Protein AF-A0A847JWX8-F1 (afdb_monomer_lite)

Structure (mmCIF, N/CA/C/O backbone):
data_AF-A0A847JWX8-F1
#
_entry.id   AF-A0A847JWX8-F1
#
loop_
_atom_site.group_PDB
_atom_site.id
_atom_site.type_symbol
_atom_site.label_atom_id
_atom_site.label_alt_id
_atom_site.label_comp_id
_atom_site.label_asym_id
_atom_site.label_entity_id
_atom_site.label_seq_id
_atom_site.pdbx_PDB_ins_code
_atom_site.Cartn_x
_atom_site.Cartn_y
_atom_site.Cartn_z
_atom_site.occupancy
_atom_site.B_iso_or_equiv
_atom_site.auth_seq_id
_atom_site.auth_comp_id
_atom_site.auth_asym_id
_atom_site.auth_atom_id
_atom_site.pdbx_PDB_model_num
ATOM 1 N N . MET A 1 1 ? 4.961 19.559 -65.657 1.00 43.03 1 MET A N 1
ATOM 2 C CA . MET A 1 1 ? 6.146 19.000 -64.976 1.00 43.03 1 MET A CA 1
ATOM 3 C C . MET A 1 1 ? 6.245 19.686 -63.624 1.00 43.03 1 MET A C 1
ATOM 5 O O . MET A 1 1 ? 6.496 20.881 -63.595 1.00 43.03 1 MET A O 1
ATOM 9 N N . ALA A 1 2 ? 5.898 18.996 -62.536 1.00 51.66 2 ALA A N 1
ATOM 10 C CA . ALA A 1 2 ? 5.912 19.579 -61.195 1.00 51.66 2 ALA A CA 1
ATOM 11 C C . ALA A 1 2 ? 7.317 19.409 -60.602 1.00 51.66 2 ALA A C 1
ATOM 13 O O . ALA A 1 2 ? 7.741 18.283 -60.349 1.00 51.66 2 ALA A O 1
ATOM 14 N N . GLY A 1 3 ? 8.051 20.511 -60.451 1.00 48.91 3 GLY A N 1
ATOM 15 C CA . GLY A 1 3 ? 9.344 20.516 -59.771 1.00 48.91 3 GLY A CA 1
ATOM 16 C C . GLY A 1 3 ? 9.137 20.267 -58.280 1.00 48.91 3 GLY A C 1
ATOM 17 O O . GLY A 1 3 ? 8.498 21.073 -57.606 1.00 48.91 3 GLY A O 1
ATOM 18 N N . GLY A 1 4 ? 9.628 19.133 -57.778 1.00 60.34 4 GLY A N 1
ATOM 19 C CA . GLY A 1 4 ? 9.663 18.848 -56.346 1.00 60.34 4 GLY A CA 1
ATOM 20 C C . GLY A 1 4 ? 10.619 19.806 -55.639 1.00 60.34 4 GLY A C 1
ATOM 21 O O . GLY A 1 4 ? 11.694 20.106 -56.158 1.00 60.34 4 GLY A O 1
ATOM 22 N N . LEU A 1 5 ? 10.218 20.302 -54.469 1.00 62.97 5 LEU A N 1
ATOM 23 C CA . LEU A 1 5 ? 11.072 21.144 -53.636 1.00 62.97 5 LEU A CA 1
ATOM 24 C C . LEU A 1 5 ? 12.319 20.342 -53.210 1.00 62.97 5 LEU A C 1
ATOM 26 O O . LEU A 1 5 ? 12.172 19.206 -52.745 1.00 62.97 5 LEU A O 1
ATOM 30 N N . PRO A 1 6 ? 13.537 20.899 -53.341 1.00 63.28 6 PRO A N 1
ATOM 31 C CA . PRO A 1 6 ? 14.747 20.244 -52.855 1.00 63.28 6 PRO A CA 1
ATOM 32 C C . PRO A 1 6 ? 14.614 20.004 -51.343 1.00 63.28 6 PRO A C 1
ATOM 34 O O . PRO A 1 6 ? 14.345 20.930 -50.583 1.00 63.28 6 PRO A O 1
ATOM 37 N N . GLY A 1 7 ? 14.743 18.742 -50.919 1.00 66.44 7 GLY A N 1
ATOM 38 C CA . GLY A 1 7 ? 14.611 18.331 -49.515 1.00 66.44 7 GLY A CA 1
ATOM 39 C C . GLY A 1 7 ? 13.364 17.511 -49.162 1.00 66.44 7 GLY A C 1
ATOM 40 O O . GLY A 1 7 ? 13.196 17.168 -47.997 1.00 66.44 7 GLY A O 1
ATOM 41 N N . SER A 1 8 ? 12.502 17.148 -50.121 1.00 74.88 8 SER A N 1
ATOM 42 C CA . SER A 1 8 ? 11.371 16.233 -49.866 1.00 74.88 8 SER A CA 1
ATOM 43 C C . SER A 1 8 ? 11.673 14.752 -50.129 1.00 74.88 8 SER A C 1
ATOM 45 O O . SER A 1 8 ? 10.785 13.908 -49.983 1.00 74.88 8 SER A O 1
ATOM 47 N N . GLU A 1 9 ? 12.889 14.413 -50.559 1.00 84.56 9 GLU A N 1
ATOM 48 C CA . GLU A 1 9 ? 13.247 13.032 -50.878 1.00 84.56 9 GLU A CA 1
ATOM 49 C C . GLU A 1 9 ? 13.382 12.198 -49.598 1.00 84.56 9 GLU A C 1
ATOM 51 O O . GLU A 1 9 ? 14.078 12.561 -48.648 1.00 84.56 9 GLU A O 1
ATOM 56 N N . ARG A 1 10 ? 12.648 11.082 -49.542 1.00 90.25 10 ARG A N 1
ATOM 57 C CA . ARG A 1 10 ? 12.674 10.187 -48.383 1.00 90.25 10 ARG A CA 1
ATOM 58 C C . ARG A 1 10 ? 13.911 9.303 -48.426 1.00 90.25 10 ARG A C 1
ATOM 60 O O . ARG A 1 10 ? 14.230 8.724 -49.459 1.00 90.25 10 ARG A O 1
ATOM 67 N N . VAL A 1 11 ? 14.537 9.105 -47.270 1.00 91.50 11 VAL A N 1
ATOM 68 C CA . VAL A 1 11 ? 15.721 8.246 -47.137 1.00 91.50 11 VAL A CA 1
ATOM 69 C C . VAL A 1 11 ? 15.284 6.811 -46.850 1.00 91.50 11 VAL A C 1
ATOM 71 O O . VAL A 1 11 ? 14.630 6.537 -45.835 1.00 91.50 11 VAL A O 1
ATOM 74 N N . ARG A 1 12 ? 15.648 5.867 -47.723 1.00 95.25 12 ARG A N 1
ATOM 75 C CA . ARG A 1 12 ? 15.403 4.437 -47.485 1.00 95.25 12 ARG A CA 1
ATOM 76 C C . ARG A 1 12 ? 16.384 3.877 -46.464 1.00 95.25 12 ARG A C 1
ATOM 78 O O . ARG A 1 12 ? 17.592 4.048 -46.578 1.00 95.25 12 ARG A O 1
ATOM 85 N N . CYS A 1 13 ? 15.860 3.160 -45.475 1.00 95.62 13 CYS A N 1
ATOM 86 C CA . CYS A 1 13 ? 16.681 2.467 -44.495 1.00 95.62 13 CYS A CA 1
ATOM 87 C C . CYS A 1 13 ? 17.437 1.305 -45.165 1.00 95.62 13 CYS A C 1
ATOM 89 O O . CYS A 1 13 ? 16.781 0.411 -45.705 1.00 95.62 13 CYS A O 1
ATOM 91 N N . PRO A 1 14 ? 18.775 1.226 -45.049 1.00 92.38 14 PRO A N 1
ATOM 92 C CA . PRO A 1 14 ? 19.560 0.151 -45.662 1.00 92.38 14 PRO A CA 1
ATOM 93 C C . PRO A 1 14 ? 19.321 -1.221 -45.013 1.00 92.38 14 PRO A C 1
ATOM 95 O O . PRO A 1 14 ? 19.686 -2.245 -45.577 1.00 92.38 14 PRO A O 1
ATOM 98 N N . ARG A 1 15 ? 18.710 -1.258 -43.820 1.00 95.88 15 ARG A N 1
ATOM 99 C CA . ARG A 1 15 ? 18.491 -2.494 -43.058 1.00 95.88 15 ARG A CA 1
ATOM 100 C C . ARG A 1 15 ? 17.110 -3.111 -43.267 1.00 95.88 15 ARG A C 1
ATOM 102 O O . ARG A 1 15 ? 17.003 -4.328 -43.319 1.00 95.88 15 ARG A O 1
ATOM 109 N N . CYS A 1 16 ? 16.058 -2.293 -43.322 1.00 96.38 16 CYS A N 1
ATOM 110 C CA . CYS A 1 16 ? 14.669 -2.772 -43.412 1.00 96.38 16 CYS A CA 1
ATOM 111 C C . CYS A 1 16 ? 13.886 -2.224 -44.616 1.00 96.38 16 CYS A C 1
ATOM 113 O O . CYS A 1 16 ? 12.736 -2.599 -44.807 1.00 96.38 16 CYS A O 1
ATOM 115 N N . GLY A 1 17 ? 14.473 -1.325 -45.413 1.00 96.44 17 GLY A N 1
ATOM 116 C CA . GLY A 1 17 ? 13.827 -0.739 -46.591 1.00 96.44 17 GLY A CA 1
ATOM 117 C C . GLY A 1 17 ? 12.781 0.347 -46.306 1.00 96.44 17 GLY A C 1
ATOM 118 O O . GLY A 1 17 ? 12.269 0.941 -47.252 1.00 96.44 17 GLY A O 1
ATOM 119 N N . ALA A 1 18 ? 12.476 0.649 -45.038 1.00 97.50 18 ALA A N 1
ATOM 120 C CA . ALA A 1 18 ? 11.511 1.685 -44.664 1.00 97.50 18 ALA A CA 1
ATOM 121 C C . ALA A 1 18 ? 11.906 3.073 -45.195 1.00 97.50 18 ALA A C 1
ATOM 123 O O . ALA A 1 18 ? 13.080 3.440 -45.153 1.00 97.50 18 ALA A O 1
ATOM 124 N N . ASN A 1 19 ? 10.926 3.873 -45.624 1.00 96.38 19 ASN A N 1
ATOM 125 C CA . ASN A 1 19 ? 11.139 5.267 -46.023 1.00 96.38 19 ASN A CA 1
ATOM 126 C C . ASN A 1 19 ? 11.092 6.185 -44.795 1.00 96.38 19 ASN A C 1
ATOM 128 O O . ASN A 1 19 ? 10.086 6.218 -44.083 1.00 96.38 19 ASN A O 1
ATOM 132 N N . ASN A 1 20 ? 12.154 6.953 -44.570 1.00 94.81 20 ASN A N 1
ATOM 133 C CA . ASN A 1 20 ? 12.305 7.860 -43.434 1.00 94.81 20 ASN A CA 1
ATOM 134 C C . ASN A 1 20 ? 12.281 9.316 -43.903 1.00 94.81 20 ASN A C 1
ATOM 136 O O . ASN A 1 20 ? 12.553 9.611 -45.069 1.00 94.81 20 ASN A O 1
ATOM 140 N N . PHE A 1 21 ? 11.937 10.221 -42.989 1.00 92.06 21 PHE A N 1
ATOM 141 C CA . PHE A 1 21 ? 12.009 11.652 -43.259 1.00 92.06 21 PHE A CA 1
ATOM 142 C C . PHE A 1 21 ? 13.475 12.099 -43.365 1.00 92.06 21 PHE A C 1
ATOM 144 O O . PHE A 1 21 ? 14.313 11.611 -42.595 1.00 92.06 21 PHE A O 1
ATOM 151 N N . PRO A 1 22 ? 13.797 13.015 -44.290 1.00 87.88 22 PRO A N 1
ATOM 152 C CA . PRO A 1 22 ? 15.137 13.582 -44.379 1.00 87.88 22 PRO A CA 1
ATOM 153 C C . PRO A 1 22 ? 15.512 14.276 -43.061 1.00 87.88 22 PRO A C 1
ATOM 155 O O . PRO A 1 22 ? 14.658 14.841 -42.378 1.00 87.88 22 PRO A O 1
ATOM 158 N N . GLY A 1 23 ? 16.784 14.176 -42.667 1.00 85.25 23 GLY A N 1
ATOM 159 C CA . GLY A 1 23 ? 17.300 14.737 -41.410 1.00 85.25 23 GLY A CA 1
ATOM 160 C C . GLY A 1 23 ? 17.097 13.868 -40.160 1.00 85.25 23 GLY A C 1
ATOM 161 O O . GLY A 1 23 ? 17.602 14.210 -39.093 1.00 85.25 23 GLY A O 1
ATOM 162 N N . THR A 1 24 ? 16.409 12.727 -40.260 1.00 91.06 24 THR A N 1
ATOM 163 C CA . THR A 1 24 ? 16.316 11.778 -39.138 1.00 91.06 24 THR A CA 1
ATOM 164 C C . THR A 1 24 ? 17.594 10.944 -39.009 1.00 91.06 24 THR A C 1
ATOM 166 O O . THR A 1 24 ? 18.079 10.376 -39.981 1.00 91.06 24 THR A O 1
ATOM 169 N N . ALA A 1 25 ? 18.146 10.847 -37.794 1.00 94.25 25 ALA A N 1
ATOM 170 C CA . ALA A 1 25 ? 19.378 10.089 -37.539 1.00 94.25 25 ALA A CA 1
ATOM 171 C C . ALA A 1 25 ? 19.151 8.569 -37.420 1.00 94.25 25 ALA A C 1
ATOM 173 O O . ALA A 1 25 ? 20.094 7.785 -37.530 1.00 94.25 25 ALA A O 1
ATOM 174 N N . GLN A 1 26 ? 17.912 8.138 -37.164 1.00 96.75 26 GLN A N 1
ATOM 175 C CA . GLN A 1 26 ? 17.556 6.741 -36.912 1.00 96.75 26 GLN A CA 1
ATOM 176 C C . GLN A 1 26 ? 16.287 6.355 -37.666 1.00 96.75 26 GLN A C 1
ATOM 178 O O . GLN A 1 26 ? 15.374 7.163 -37.833 1.00 96.75 26 GLN A O 1
ATOM 183 N N . CYS A 1 27 ? 16.213 5.093 -38.084 1.00 96.75 27 CYS A N 1
ATOM 184 C CA . CYS A 1 27 ? 15.039 4.561 -38.752 1.00 96.75 27 CYS A CA 1
ATOM 185 C C . CYS A 1 27 ? 13.858 4.430 -37.785 1.00 96.75 27 CYS A C 1
ATOM 187 O O . CYS A 1 27 ? 13.973 3.759 -36.760 1.00 96.75 27 CYS A O 1
ATOM 189 N N . TRP A 1 28 ? 12.697 4.979 -38.151 1.00 97.25 28 TRP A N 1
ATOM 190 C CA . TRP A 1 28 ? 11.494 4.919 -37.309 1.00 97.25 28 TRP A CA 1
ATOM 191 C C . TRP A 1 28 ? 10.990 3.486 -37.071 1.00 97.25 28 TRP A C 1
ATOM 193 O O . TRP A 1 28 ? 10.317 3.235 -36.075 1.00 97.25 28 TRP A O 1
ATOM 203 N N . GLN A 1 29 ? 11.324 2.542 -37.962 1.00 97.69 29 GLN A N 1
ATOM 204 C CA . GLN A 1 29 ? 10.862 1.157 -37.875 1.00 97.69 29 GLN A CA 1
ATOM 205 C C . GLN A 1 29 ? 11.831 0.244 -37.110 1.00 97.69 29 GLN A C 1
ATOM 207 O O . GLN A 1 29 ? 11.407 -0.500 -36.232 1.00 97.69 29 GLN A O 1
ATOM 212 N N . CYS A 1 30 ? 13.128 0.264 -37.440 1.00 95.88 30 CYS A N 1
ATOM 213 C CA . CYS A 1 30 ? 14.106 -0.679 -36.872 1.00 95.88 30 CYS A CA 1
ATOM 214 C C . CYS A 1 30 ? 15.185 -0.031 -35.992 1.00 95.88 30 CYS A C 1
ATOM 216 O O . CYS A 1 30 ? 16.091 -0.729 -35.536 1.00 95.88 30 CYS A O 1
ATOM 218 N N . GLN A 1 31 ? 15.120 1.290 -35.792 1.00 97.56 31 GLN A N 1
ATOM 219 C CA . GLN A 1 31 ? 16.085 2.097 -35.033 1.00 97.56 31 GLN A CA 1
ATOM 220 C C . GLN A 1 31 ? 17.545 2.000 -35.516 1.00 97.56 31 GLN A C 1
ATOM 222 O O . GLN A 1 31 ? 18.468 2.385 -34.803 1.00 97.56 31 GLN A O 1
ATOM 227 N N . ALA A 1 32 ? 17.790 1.500 -36.733 1.00 96.62 32 ALA A N 1
ATOM 228 C CA . ALA A 1 32 ? 19.123 1.528 -37.328 1.00 96.62 32 ALA A CA 1
ATOM 229 C C . ALA A 1 32 ? 19.535 2.969 -37.661 1.00 96.62 32 ALA A C 1
ATOM 231 O O . ALA A 1 32 ? 18.701 3.747 -38.129 1.00 96.62 32 ALA A O 1
ATOM 232 N N . SER A 1 33 ? 20.810 3.303 -37.461 1.00 95.75 33 SER A N 1
ATOM 233 C CA . SER A 1 33 ? 21.361 4.600 -37.858 1.00 95.75 33 SER A CA 1
ATOM 234 C C . SER A 1 33 ? 21.218 4.808 -39.365 1.00 95.75 33 SER A C 1
ATOM 236 O O . SER A 1 33 ? 21.515 3.906 -40.153 1.00 95.75 33 SER A O 1
ATOM 238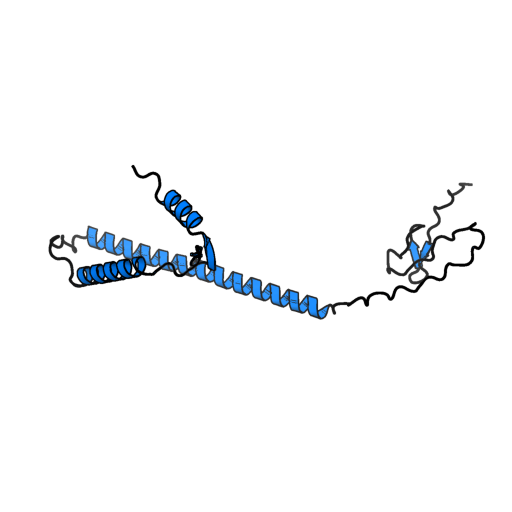 N N . LEU A 1 34 ? 20.743 5.986 -39.756 1.00 93.75 34 LEU A N 1
ATOM 239 C CA . LEU A 1 34 ? 20.628 6.397 -41.152 1.00 93.75 34 LEU A CA 1
ATOM 240 C C . LEU A 1 34 ? 21.876 7.191 -41.564 1.00 93.75 34 LEU A C 1
ATOM 242 O O . LEU A 1 34 ? 22.502 7.817 -40.704 1.00 93.75 34 LEU A O 1
ATOM 246 N N . PRO A 1 35 ? 22.264 7.157 -42.853 1.00 84.62 35 PRO A N 1
ATOM 247 C CA . PRO A 1 35 ? 23.338 8.009 -43.341 1.00 84.62 35 PRO A CA 1
ATOM 248 C C . PRO A 1 35 ? 22.964 9.483 -43.110 1.00 84.62 35 PRO A C 1
ATOM 250 O O . PRO A 1 35 ? 21.797 9.845 -43.305 1.00 84.62 35 PRO A O 1
ATOM 253 N N . PRO A 1 36 ? 23.910 10.329 -42.662 1.00 81.56 36 PRO A N 1
ATOM 254 C CA . PRO A 1 36 ? 23.651 11.754 -42.531 1.00 81.56 36 PRO A CA 1
ATOM 255 C C . PRO A 1 36 ? 23.253 12.311 -43.904 1.00 81.56 36 PRO A C 1
ATOM 257 O O . PRO A 1 36 ? 23.801 11.851 -44.910 1.00 81.56 36 PRO A O 1
ATOM 260 N N . PRO A 1 37 ? 22.306 13.267 -43.968 1.00 74.88 37 PRO A N 1
ATOM 261 C CA . PRO A 1 37 ? 22.041 13.973 -45.212 1.00 74.88 37 PRO A CA 1
ATOM 262 C C . PRO A 1 37 ? 23.375 14.558 -45.661 1.00 74.88 37 PRO A C 1
ATOM 264 O O . PRO A 1 37 ? 24.019 15.268 -44.887 1.00 74.88 37 PRO A O 1
ATOM 267 N N . GLU A 1 38 ? 23.839 14.145 -46.837 1.00 69.00 38 GLU A N 1
ATOM 268 C CA . GLU A 1 38 ? 25.142 14.536 -47.355 1.00 69.00 38 GLU A CA 1
ATOM 269 C C . GLU A 1 38 ? 25.259 16.058 -47.240 1.00 69.00 38 GLU A C 1
ATOM 271 O O . GLU A 1 38 ? 24.432 16.803 -47.766 1.00 69.00 38 GLU A O 1
ATOM 276 N N . ALA A 1 39 ? 26.253 16.521 -46.481 1.00 57.06 39 ALA A N 1
ATOM 277 C CA . ALA A 1 39 ? 26.663 17.914 -46.476 1.00 57.06 39 ALA A CA 1
ATOM 278 C C . ALA A 1 39 ? 27.350 18.177 -47.822 1.00 57.06 39 ALA A C 1
ATOM 280 O O . ALA A 1 39 ? 28.575 18.221 -47.913 1.00 57.06 39 ALA A O 1
ATOM 281 N N . ILE A 1 40 ? 26.548 18.232 -48.884 1.00 56.09 40 ILE A N 1
ATOM 282 C CA . ILE A 1 40 ? 26.983 18.635 -50.213 1.00 56.09 40 ILE A CA 1
ATOM 283 C C . ILE A 1 40 ? 27.482 20.081 -50.048 1.00 56.09 40 ILE A C 1
ATOM 285 O O . ILE A 1 40 ? 26.747 20.936 -49.561 1.00 56.09 40 ILE A O 1
ATOM 289 N N . ASP A 1 41 ? 28.755 20.303 -50.376 1.00 55.03 41 ASP A N 1
ATOM 290 C CA . ASP A 1 41 ? 29.482 21.585 -50.371 1.00 55.03 41 ASP A CA 1
ATOM 291 C C . ASP A 1 41 ? 30.099 22.092 -49.056 1.00 55.03 41 ASP A C 1
ATOM 293 O O . ASP A 1 41 ? 30.144 23.298 -48.807 1.00 55.03 41 ASP A O 1
ATOM 297 N N . GLN A 1 42 ? 30.703 21.219 -48.241 1.00 54.56 42 GLN A N 1
ATOM 298 C CA . GLN A 1 42 ? 31.786 21.685 -47.359 1.00 54.56 42 GLN A CA 1
ATOM 299 C C . GLN A 1 42 ? 33.168 21.395 -47.968 1.00 54.56 42 GLN A C 1
ATOM 301 O O . GLN A 1 42 ? 33.492 20.228 -48.205 1.00 54.56 42 GLN A O 1
ATOM 306 N N . PRO A 1 43 ? 34.008 22.428 -48.207 1.00 60.69 43 PRO A N 1
ATOM 307 C CA . PRO A 1 43 ? 35.416 22.251 -48.542 1.00 60.69 43 PRO A CA 1
ATOM 308 C C . PRO A 1 43 ? 36.074 21.343 -47.508 1.00 60.69 43 PRO A C 1
ATOM 310 O O . PRO A 1 43 ? 35.942 21.572 -46.306 1.00 60.69 43 PRO A O 1
ATOM 313 N N . TYR A 1 44 ? 36.760 20.305 -47.981 1.00 61.53 44 TYR A N 1
ATOM 314 C CA . TYR A 1 44 ? 37.412 19.309 -47.139 1.00 61.53 44 TYR A CA 1
ATOM 315 C C . TYR A 1 44 ? 38.380 19.981 -46.152 1.00 61.53 44 TYR A C 1
ATOM 317 O O . TYR A 1 44 ? 39.488 20.376 -46.513 1.00 61.53 44 TYR A O 1
ATOM 325 N N . ALA A 1 45 ? 37.951 20.113 -44.898 1.00 70.75 45 ALA A N 1
ATOM 326 C CA . ALA A 1 45 ? 38.811 20.453 -43.779 1.00 70.75 45 ALA A CA 1
ATOM 327 C C . ALA A 1 45 ? 39.292 19.141 -43.137 1.00 70.75 45 ALA A C 1
ATOM 329 O O . ALA A 1 45 ? 38.470 18.249 -42.901 1.00 70.75 45 ALA A O 1
ATOM 330 N N . PRO A 1 46 ? 40.599 18.980 -42.858 1.00 75.81 46 PRO A N 1
ATOM 331 C CA . PRO A 1 46 ? 41.103 17.783 -42.199 1.00 75.81 46 PRO A CA 1
ATOM 332 C C . PRO A 1 46 ? 40.390 17.609 -40.847 1.00 75.81 46 PRO A C 1
ATOM 334 O O . PRO A 1 46 ? 40.265 18.581 -40.095 1.00 75.81 46 PRO A O 1
ATOM 337 N N . PRO A 1 47 ? 39.891 16.402 -40.533 1.00 73.56 47 PRO A N 1
ATOM 338 C CA . PRO A 1 47 ? 39.095 16.189 -39.336 1.00 73.56 47 PRO A CA 1
ATOM 339 C C . PRO A 1 47 ? 39.935 16.491 -38.086 1.00 73.56 47 PRO A C 1
ATOM 341 O O . PRO A 1 47 ? 41.083 16.041 -38.004 1.00 73.56 47 PRO A O 1
ATOM 344 N N . PRO A 1 48 ? 39.395 17.218 -37.088 1.00 72.88 48 PRO A N 1
ATOM 345 C CA . PRO A 1 48 ? 40.051 17.322 -35.795 1.00 72.88 48 PRO A CA 1
ATOM 346 C C . PRO A 1 48 ? 40.208 15.913 -35.216 1.00 72.88 48 PRO A C 1
ATOM 348 O O . PRO A 1 48 ? 39.297 15.087 -35.306 1.00 72.88 48 PRO A O 1
ATOM 351 N N . LEU A 1 49 ? 41.372 15.628 -34.630 1.00 70.25 49 LEU A N 1
ATOM 352 C CA . LEU A 1 49 ? 41.635 14.378 -33.922 1.00 70.25 49 LEU A CA 1
ATOM 353 C C . LEU A 1 49 ? 40.681 14.281 -32.725 1.00 70.25 49 LEU A C 1
ATOM 355 O O . LEU A 1 49 ? 40.959 14.792 -31.643 1.00 70.25 49 LEU A O 1
ATOM 359 N N . LEU A 1 50 ? 39.524 13.654 -32.937 1.00 61.62 50 LEU A N 1
ATOM 360 C CA . LEU A 1 50 ? 38.549 13.395 -31.890 1.00 61.62 50 LEU A CA 1
ATOM 361 C C . LEU A 1 50 ? 39.149 12.374 -30.922 1.00 61.62 50 LEU A C 1
ATOM 363 O O . LEU A 1 50 ? 39.225 11.178 -31.210 1.00 61.62 50 LEU A O 1
ATOM 367 N N . THR A 1 51 ? 39.561 12.853 -29.751 1.00 64.19 51 THR A N 1
ATOM 368 C CA . THR A 1 51 ? 39.785 12.032 -28.565 1.00 64.19 51 THR A CA 1
ATOM 369 C C . THR A 1 51 ? 38.508 11.244 -28.302 1.00 64.19 51 THR A C 1
ATOM 371 O O . THR A 1 51 ? 37.476 11.779 -27.900 1.00 64.19 51 THR A O 1
ATOM 374 N N . ARG A 1 52 ? 38.565 9.948 -28.615 1.00 59.22 52 ARG A N 1
ATOM 375 C CA . ARG A 1 52 ? 37.473 8.989 -28.473 1.00 59.22 52 ARG A CA 1
ATOM 376 C C . ARG A 1 52 ? 37.053 8.946 -27.005 1.00 59.22 52 ARG A C 1
ATOM 378 O O . ARG A 1 52 ? 37.690 8.275 -26.200 1.00 59.22 52 ARG A O 1
ATOM 385 N N . SER A 1 53 ? 36.003 9.684 -26.654 1.00 67.06 53 SER A N 1
ATOM 386 C CA . SER A 1 53 ? 35.398 9.609 -25.328 1.00 67.06 53 SER A CA 1
ATOM 387 C C . SER A 1 53 ? 34.927 8.170 -25.131 1.00 67.06 53 SER A C 1
ATOM 389 O O . SER A 1 53 ? 34.124 7.662 -25.920 1.00 67.06 53 SER A O 1
ATOM 391 N N . ALA A 1 54 ? 35.526 7.469 -24.169 1.00 68.00 54 ALA A N 1
ATOM 392 C CA . ALA A 1 54 ? 35.208 6.082 -23.876 1.00 68.00 54 ALA A CA 1
ATOM 393 C C . ALA A 1 54 ? 33.721 6.004 -23.514 1.00 68.00 54 ALA A C 1
ATOM 395 O O . ALA A 1 54 ? 33.300 6.483 -22.463 1.00 68.00 54 ALA A O 1
ATOM 396 N N . GLY A 1 55 ? 32.915 5.460 -24.428 1.00 61.50 55 GLY A N 1
ATOM 397 C CA . GLY A 1 55 ? 31.482 5.313 -24.223 1.00 61.50 55 GLY A CA 1
ATOM 398 C C . GLY A 1 55 ? 31.227 4.532 -22.939 1.00 61.50 55 GLY A C 1
ATOM 399 O O . GLY A 1 55 ? 31.715 3.412 -22.785 1.00 61.50 55 GLY A O 1
ATOM 400 N N . SER A 1 56 ? 30.481 5.140 -22.016 1.00 72.06 56 SER A N 1
ATOM 401 C CA . SER A 1 56 ? 30.040 4.484 -20.787 1.00 72.06 56 SER A CA 1
ATOM 402 C C . SER A 1 56 ? 29.309 3.183 -21.149 1.00 72.06 56 SER A C 1
ATOM 404 O O . SER A 1 56 ? 28.424 3.211 -22.014 1.00 72.06 56 SER A O 1
ATOM 406 N N . PRO A 1 57 ? 29.673 2.031 -20.556 1.00 72.50 57 PRO A N 1
ATOM 407 C CA . PRO A 1 57 ? 29.045 0.764 -20.885 1.00 72.50 57 PRO A CA 1
ATOM 408 C C . PRO A 1 57 ? 27.552 0.840 -20.562 1.00 72.50 57 PRO A C 1
ATOM 410 O O . PRO A 1 57 ? 27.147 0.971 -19.406 1.00 72.50 57 PRO A O 1
ATOM 413 N N . SER A 1 58 ? 26.717 0.748 -21.598 1.00 72.75 58 SER A N 1
ATOM 414 C CA . SER A 1 58 ? 25.267 0.656 -21.447 1.00 72.75 58 SER A CA 1
ATOM 415 C C . SER A 1 58 ? 24.932 -0.643 -20.711 1.00 72.75 58 SER A C 1
ATOM 417 O O . SER A 1 58 ? 24.951 -1.735 -21.284 1.00 72.75 58 SER A O 1
ATOM 419 N N . ARG A 1 59 ? 24.660 -0.534 -19.408 1.00 76.31 59 ARG A N 1
ATOM 420 C CA . ARG A 1 59 ? 24.232 -1.650 -18.563 1.00 76.31 59 ARG A CA 1
ATOM 421 C C . ARG A 1 59 ? 22.792 -2.007 -18.938 1.00 76.31 59 ARG A C 1
ATOM 423 O O . ARG A 1 59 ? 21.839 -1.467 -18.386 1.00 76.31 59 ARG A O 1
ATOM 430 N N . ARG A 1 60 ? 22.618 -2.904 -19.911 1.00 80.12 60 ARG A N 1
ATOM 431 C CA . ARG A 1 60 ? 21.305 -3.492 -20.199 1.00 80.12 60 ARG A CA 1
ATOM 432 C C . ARG A 1 60 ? 20.907 -4.367 -19.018 1.00 80.12 60 ARG A C 1
ATOM 434 O O . ARG A 1 60 ? 21.486 -5.430 -18.810 1.00 80.12 60 ARG A O 1
ATOM 441 N N . ILE A 1 61 ? 19.934 -3.908 -18.239 1.00 78.62 61 ILE A N 1
ATOM 442 C CA . ILE A 1 61 ? 19.293 -4.744 -17.225 1.00 78.62 61 ILE A CA 1
ATOM 443 C C . ILE A 1 61 ? 18.566 -5.861 -17.986 1.00 78.62 61 ILE A C 1
ATOM 445 O O . ILE A 1 61 ? 17.758 -5.554 -18.868 1.00 78.62 61 ILE A O 1
ATOM 449 N N . PRO A 1 62 ? 18.854 -7.143 -17.710 1.00 88.81 62 PRO A N 1
ATOM 450 C CA . PRO A 1 62 ? 18.143 -8.233 -18.358 1.00 88.81 62 PRO A CA 1
ATOM 451 C C . PRO A 1 62 ? 16.655 -8.125 -18.016 1.00 88.81 62 PRO A C 1
ATOM 453 O O . PRO A 1 62 ? 16.287 -7.974 -16.850 1.00 88.81 62 PRO A O 1
ATOM 456 N N . SER A 1 63 ? 15.794 -8.212 -19.029 1.00 91.62 63 SER A N 1
ATOM 457 C CA . SER A 1 63 ? 14.334 -8.091 -18.890 1.00 91.62 63 SER A CA 1
ATOM 458 C C . SER A 1 63 ? 13.750 -9.033 -17.832 1.00 91.62 63 SER A C 1
ATOM 460 O O . SER A 1 63 ? 12.792 -8.673 -17.153 1.00 91.62 63 SER A O 1
ATOM 462 N N . ALA A 1 64 ? 14.374 -10.195 -17.621 1.00 91.88 64 ALA A N 1
ATOM 463 C CA . ALA A 1 64 ? 14.012 -11.138 -16.567 1.00 91.88 64 ALA A CA 1
ATOM 464 C C . ALA A 1 64 ? 14.024 -10.510 -15.160 1.00 91.88 64 ALA A C 1
ATOM 466 O O . ALA A 1 64 ? 13.113 -10.764 -14.376 1.00 91.88 64 ALA A O 1
ATOM 467 N N . VAL A 1 65 ? 14.998 -9.648 -14.845 1.00 94.25 65 VAL A N 1
ATOM 468 C CA . VAL A 1 65 ? 15.087 -8.994 -13.526 1.00 94.25 65 VAL A CA 1
ATOM 469 C C . VAL A 1 65 ? 13.920 -8.032 -13.313 1.00 94.25 65 VAL A C 1
ATOM 471 O O . VAL A 1 65 ? 13.355 -7.995 -12.223 1.00 94.25 65 VAL A O 1
ATOM 474 N N . LEU A 1 66 ? 13.507 -7.306 -14.356 1.00 94.31 66 LEU A N 1
ATOM 475 C CA . LEU A 1 66 ? 12.344 -6.417 -14.281 1.00 94.31 66 LEU A CA 1
ATOM 476 C C . LEU A 1 66 ? 11.047 -7.201 -14.054 1.00 94.31 66 LEU A C 1
ATOM 478 O O . LEU A 1 66 ? 10.229 -6.794 -13.232 1.00 94.31 66 LEU A O 1
ATOM 482 N N . ILE A 1 67 ? 10.875 -8.341 -14.730 1.00 95.75 67 ILE A N 1
ATOM 483 C CA . ILE A 1 67 ? 9.689 -9.194 -14.561 1.00 95.75 67 ILE A CA 1
ATOM 484 C C . ILE A 1 67 ? 9.630 -9.754 -13.136 1.00 95.75 67 ILE A C 1
ATOM 486 O O . ILE A 1 67 ? 8.590 -9.659 -12.488 1.00 95.75 67 ILE A O 1
ATOM 490 N N . VAL A 1 68 ? 10.743 -10.284 -12.618 1.00 96.94 68 VAL A N 1
ATOM 491 C CA . VAL A 1 68 ? 10.804 -10.818 -11.247 1.00 96.94 68 VAL A CA 1
ATOM 492 C C . VAL A 1 68 ? 10.507 -9.727 -10.218 1.00 96.94 68 VAL A C 1
ATOM 494 O O . VAL A 1 68 ? 9.708 -9.952 -9.309 1.00 96.94 68 VAL A O 1
ATOM 497 N N . ALA A 1 69 ? 11.087 -8.534 -10.379 1.00 96.38 69 ALA A N 1
ATOM 498 C CA . ALA A 1 69 ? 10.822 -7.406 -9.490 1.00 96.38 69 ALA A CA 1
ATOM 499 C C . ALA A 1 69 ? 9.339 -6.996 -9.505 1.00 96.38 69 ALA A C 1
ATOM 501 O O . ALA A 1 69 ? 8.760 -6.738 -8.450 1.00 96.38 69 ALA A O 1
ATOM 502 N N . LEU A 1 70 ? 8.705 -6.990 -10.681 1.00 97.69 70 LEU A N 1
ATOM 503 C CA . LEU A 1 70 ? 7.291 -6.646 -10.824 1.00 97.69 70 LEU A CA 1
ATOM 504 C C . LEU A 1 70 ? 6.382 -7.691 -10.166 1.00 97.69 70 LEU A C 1
ATOM 506 O O . LEU A 1 70 ? 5.479 -7.326 -9.417 1.00 97.69 70 LEU A O 1
ATOM 510 N N . VAL A 1 71 ? 6.644 -8.984 -10.374 1.00 98.00 71 VAL A N 1
ATOM 511 C CA . VAL A 1 71 ? 5.887 -10.065 -9.718 1.00 98.00 71 VAL A CA 1
ATOM 512 C C . VAL A 1 71 ? 6.030 -9.986 -8.197 1.00 98.00 71 VAL A C 1
ATOM 514 O O . VAL A 1 71 ? 5.031 -10.074 -7.483 1.00 98.00 71 VAL A O 1
ATOM 517 N N . ALA A 1 72 ? 7.245 -9.757 -7.692 1.00 98.00 72 ALA A N 1
ATOM 518 C CA . ALA A 1 72 ? 7.486 -9.609 -6.259 1.00 98.00 72 ALA A CA 1
ATOM 519 C C . ALA A 1 72 ? 6.717 -8.413 -5.668 1.00 98.00 72 ALA A C 1
ATOM 521 O O . ALA A 1 72 ? 6.091 -8.543 -4.615 1.00 98.00 72 ALA A O 1
ATOM 522 N N . ALA A 1 73 ? 6.699 -7.274 -6.370 1.00 97.94 73 ALA A N 1
ATOM 523 C CA . ALA A 1 73 ? 5.946 -6.093 -5.956 1.00 97.94 73 ALA A CA 1
ATOM 524 C C . ALA A 1 73 ? 4.428 -6.349 -5.918 1.00 97.94 73 ALA A C 1
ATOM 526 O O . ALA A 1 73 ? 3.762 -5.950 -4.962 1.00 97.94 73 ALA A O 1
ATOM 527 N N . VAL A 1 74 ? 3.880 -7.060 -6.911 1.00 98.19 74 VAL A N 1
ATOM 528 C CA . VAL A 1 74 ? 2.453 -7.424 -6.947 1.00 98.19 74 VAL A CA 1
ATOM 529 C C . VAL A 1 74 ? 2.094 -8.362 -5.794 1.00 98.19 74 VAL A C 1
ATOM 531 O O . VAL A 1 74 ? 1.097 -8.133 -5.110 1.00 98.19 74 VAL A O 1
ATOM 534 N N . LEU A 1 75 ? 2.914 -9.380 -5.524 1.00 98.44 75 LEU A N 1
ATOM 535 C CA . LEU A 1 75 ? 2.686 -10.292 -4.401 1.00 98.44 75 LEU A CA 1
ATOM 536 C C . LEU A 1 75 ? 2.726 -9.555 -3.056 1.00 98.44 75 LEU A C 1
ATOM 538 O O . LEU A 1 75 ? 1.850 -9.772 -2.222 1.00 98.44 75 LEU A O 1
ATOM 542 N N . ALA A 1 76 ? 3.679 -8.639 -2.863 1.00 98.06 76 ALA A N 1
ATOM 543 C CA . ALA A 1 76 ? 3.745 -7.807 -1.663 1.00 98.06 76 ALA A CA 1
ATOM 544 C C . ALA A 1 76 ? 2.512 -6.895 -1.511 1.00 98.06 76 ALA A C 1
ATOM 546 O O . ALA A 1 76 ? 1.982 -6.735 -0.412 1.00 98.06 76 ALA A O 1
ATOM 547 N N . ALA A 1 77 ? 2.007 -6.324 -2.607 1.00 97.69 77 ALA A N 1
ATOM 548 C CA . ALA A 1 77 ? 0.789 -5.519 -2.571 1.00 97.69 77 ALA A CA 1
ATOM 549 C C . ALA A 1 77 ? -0.442 -6.360 -2.187 1.00 97.69 77 ALA A C 1
ATOM 551 O O . ALA A 1 77 ? -1.255 -5.930 -1.366 1.00 97.69 77 ALA A O 1
ATOM 552 N N . LEU A 1 78 ? -0.561 -7.576 -2.730 1.00 98.12 78 LEU A N 1
ATOM 553 C CA . LEU A 1 78 ? -1.660 -8.493 -2.421 1.00 98.12 78 LEU A CA 1
ATOM 554 C C . LEU A 1 78 ? -1.634 -8.970 -0.965 1.00 98.12 78 LEU A C 1
ATOM 556 O O . LEU A 1 78 ? -2.692 -9.044 -0.339 1.00 98.12 78 LEU A O 1
ATOM 560 N N . THR A 1 79 ? -0.457 -9.249 -0.395 1.00 97.44 79 THR A N 1
ATOM 561 C CA . THR A 1 79 ? -0.350 -9.646 1.019 1.00 97.44 79 THR A CA 1
ATOM 562 C C . THR A 1 79 ? -0.739 -8.503 1.950 1.00 97.44 79 THR A C 1
ATOM 564 O O . THR A 1 79 ? -1.556 -8.704 2.849 1.00 97.44 79 THR A O 1
ATOM 567 N N . VAL A 1 80 ? -0.246 -7.284 1.702 1.00 97.25 80 VAL A N 1
ATOM 568 C CA . VAL A 1 80 ? -0.634 -6.094 2.477 1.00 97.25 80 VAL A CA 1
ATOM 569 C C . VAL A 1 80 ? -2.139 -5.843 2.370 1.00 97.25 80 VAL A C 1
ATOM 571 O O . VAL A 1 80 ? -2.799 -5.599 3.382 1.00 97.25 80 VAL A O 1
ATOM 574 N N . PHE A 1 81 ? -2.709 -5.943 1.167 1.00 96.50 81 PHE A N 1
ATOM 575 C CA . PHE A 1 81 ? -4.145 -5.769 0.961 1.00 96.50 81 PHE A CA 1
ATOM 576 C C . PHE A 1 81 ? -4.971 -6.839 1.691 1.00 96.50 81 PHE A C 1
ATOM 578 O O . PHE A 1 81 ? -5.946 -6.508 2.370 1.00 96.50 81 PHE A O 1
ATOM 585 N N . GLY A 1 82 ? -4.556 -8.106 1.616 1.00 96.31 82 GLY A N 1
ATOM 586 C CA . GLY A 1 82 ? -5.198 -9.217 2.317 1.00 96.31 82 GLY A CA 1
ATOM 587 C C . GLY A 1 82 ? -5.207 -9.029 3.835 1.00 96.31 82 GLY A C 1
ATOM 588 O O . GLY A 1 82 ? -6.258 -9.159 4.463 1.00 96.31 82 GLY A O 1
ATOM 589 N N . VAL A 1 83 ? -4.070 -8.634 4.418 1.00 95.69 83 VAL A N 1
ATOM 590 C CA . VAL A 1 83 ? -3.952 -8.372 5.862 1.00 95.69 83 VAL A CA 1
ATOM 591 C C . VAL A 1 83 ? -4.854 -7.213 6.291 1.00 95.69 83 VAL A C 1
ATOM 593 O O . VAL A 1 83 ? -5.592 -7.352 7.266 1.00 95.69 83 VAL A O 1
ATOM 596 N N . ARG A 1 84 ? -4.866 -6.096 5.548 1.00 93.56 84 ARG A N 1
ATOM 597 C CA . ARG A 1 84 ? -5.722 -4.937 5.873 1.00 93.56 84 ARG A CA 1
ATOM 598 C C . ARG A 1 84 ? -7.209 -5.271 5.784 1.00 93.56 84 ARG A C 1
ATOM 600 O O . ARG A 1 84 ? -7.997 -4.830 6.620 1.00 93.56 84 ARG A O 1
ATOM 607 N N . ARG A 1 85 ? -7.607 -6.063 4.787 1.00 95.06 85 ARG A N 1
ATOM 608 C CA . ARG A 1 85 ? -9.001 -6.492 4.633 1.00 95.06 85 ARG A CA 1
ATOM 609 C C . ARG A 1 85 ? -9.422 -7.447 5.751 1.00 95.06 85 ARG A C 1
ATOM 611 O O . ARG A 1 85 ? -10.524 -7.318 6.277 1.00 95.06 85 ARG A O 1
ATOM 618 N N . TRP A 1 86 ? -8.543 -8.363 6.154 1.00 92.75 86 TRP A N 1
ATOM 619 C CA . TRP A 1 86 ? -8.813 -9.275 7.265 1.00 92.75 86 TRP A CA 1
ATOM 620 C C . TRP A 1 86 ? -8.919 -8.543 8.606 1.00 92.75 86 TRP A C 1
ATOM 622 O O . TRP A 1 86 ? -9.836 -8.817 9.380 1.00 92.75 86 TRP A O 1
ATOM 632 N N . SER A 1 87 ? -8.045 -7.564 8.861 1.00 92.25 87 SER A N 1
ATOM 633 C CA . SER A 1 87 ? -8.097 -6.771 10.092 1.00 92.25 87 SER A CA 1
ATOM 634 C C . SER A 1 87 ? -9.371 -5.933 10.193 1.00 92.25 87 SER A C 1
ATOM 636 O O . SER A 1 87 ? -9.958 -5.852 11.269 1.00 92.25 87 SER A O 1
ATOM 638 N N . ALA A 1 88 ? -9.828 -5.354 9.075 1.00 90.06 88 ALA A N 1
ATOM 639 C CA . ALA A 1 88 ? -11.103 -4.640 9.027 1.00 90.06 88 ALA A CA 1
ATOM 640 C C . ALA A 1 88 ? -12.268 -5.574 9.386 1.00 90.06 88 ALA A C 1
ATOM 642 O O . ALA A 1 88 ? -13.070 -5.256 10.257 1.00 90.06 88 ALA A O 1
ATOM 643 N N . HIS A 1 89 ? -12.286 -6.784 8.821 1.00 91.56 89 HIS A N 1
ATOM 644 C CA . HIS A 1 89 ? -13.346 -7.741 9.121 1.00 91.56 89 HIS A CA 1
ATOM 645 C C . HIS A 1 89 ? -13.329 -8.235 10.582 1.00 91.56 89 HIS A C 1
ATOM 647 O O . HIS A 1 89 ? -14.383 -8.502 11.159 1.00 91.56 89 HIS A O 1
ATOM 653 N N . GLN A 1 90 ? -12.153 -8.339 11.214 1.00 93.25 90 GLN A N 1
ATOM 654 C CA . GLN A 1 90 ? -12.076 -8.647 12.646 1.00 93.25 90 GLN A CA 1
ATOM 655 C C . GLN A 1 90 ? -12.607 -7.512 13.528 1.00 93.25 90 GLN A C 1
ATOM 657 O O . GLN A 1 90 ? -13.209 -7.794 14.566 1.00 93.25 90 GLN A O 1
ATOM 662 N N . ALA A 1 91 ? -12.397 -6.252 13.138 1.00 91.19 91 ALA A N 1
ATOM 663 C CA . ALA A 1 91 ? -12.908 -5.107 13.885 1.00 91.19 91 ALA A CA 1
ATOM 664 C C . ALA A 1 91 ? -14.443 -5.119 13.936 1.00 91.19 91 ALA A C 1
ATOM 666 O O . ALA A 1 91 ? -15.011 -4.949 15.014 1.00 91.19 91 ALA A O 1
ATOM 667 N N . ASP A 1 92 ? -15.097 -5.436 12.816 1.00 92.75 92 ASP A N 1
ATOM 668 C CA . ASP A 1 92 ? -16.560 -5.524 12.742 1.00 92.75 92 ASP A CA 1
ATOM 669 C C . ASP A 1 92 ? -17.122 -6.615 13.662 1.00 92.75 92 ASP A C 1
ATOM 671 O O . ASP A 1 92 ? -18.106 -6.393 14.368 1.00 92.75 92 ASP A O 1
ATOM 675 N N . ARG A 1 93 ? -16.471 -7.788 13.716 1.00 94.25 93 ARG A N 1
ATOM 676 C CA . ARG A 1 93 ? -16.891 -8.884 14.609 1.00 94.25 93 ARG A CA 1
ATOM 677 C C . ARG A 1 93 ? -16.781 -8.497 16.079 1.00 94.25 93 ARG A C 1
ATOM 679 O O . ARG A 1 93 ? -17.716 -8.724 16.838 1.00 94.25 93 ARG A O 1
ATOM 686 N N . ARG A 1 94 ? -15.675 -7.857 16.468 1.00 94.19 94 ARG A N 1
ATOM 687 C CA . ARG A 1 94 ? -15.482 -7.383 17.848 1.00 94.19 94 ARG A CA 1
ATOM 688 C C . ARG A 1 94 ? -16.482 -6.294 18.225 1.00 94.19 94 ARG A C 1
ATOM 690 O O . ARG A 1 94 ? -16.950 -6.266 19.358 1.00 94.19 94 ARG A O 1
ATOM 697 N N . LEU A 1 95 ? -16.823 -5.410 17.287 1.00 96.56 95 LEU A N 1
ATOM 698 C CA . LEU A 1 95 ? -17.839 -4.385 17.508 1.00 96.56 95 LEU A CA 1
ATOM 699 C C . LEU A 1 95 ? -19.228 -5.013 17.694 1.00 96.56 95 LEU A C 1
ATOM 701 O O . LEU A 1 95 ? -19.964 -4.611 18.592 1.00 96.56 95 LEU A O 1
ATOM 705 N N . ALA A 1 96 ? -19.566 -6.028 16.894 1.00 96.31 96 ALA A N 1
ATOM 706 C CA . ALA A 1 96 ? -20.813 -6.772 17.038 1.00 96.31 96 ALA A CA 1
ATOM 707 C C . ALA A 1 96 ? -20.900 -7.499 18.392 1.00 96.31 96 ALA A C 1
ATOM 709 O O . ALA A 1 96 ? -21.929 -7.421 19.057 1.00 96.31 96 ALA A O 1
ATOM 710 N N . GLU A 1 97 ? -19.816 -8.136 18.842 1.00 96.81 97 GLU A N 1
ATOM 711 C CA . GLU A 1 97 ? -19.745 -8.778 20.164 1.00 96.81 97 GLU A CA 1
ATOM 712 C C . GLU A 1 97 ? -19.898 -7.769 21.310 1.00 96.81 97 GLU A C 1
ATOM 714 O O . GLU A 1 97 ? -20.660 -8.008 22.248 1.00 96.81 97 GLU A O 1
ATOM 719 N N . LEU A 1 98 ? -19.226 -6.615 21.225 1.00 97.00 98 LEU A N 1
ATOM 720 C CA . LEU A 1 98 ? -19.355 -5.542 22.216 1.00 97.00 98 LEU A CA 1
ATOM 721 C C . LEU A 1 98 ? -20.780 -4.987 22.278 1.00 97.00 98 LEU A C 1
ATOM 723 O O . LEU A 1 98 ? -21.300 -4.759 23.370 1.00 97.00 98 LEU A O 1
ATOM 727 N N . ASN A 1 99 ? -21.423 -4.794 21.127 1.00 96.50 99 ASN A N 1
ATOM 728 C CA . ASN A 1 99 ? -22.808 -4.336 21.074 1.00 96.50 99 ASN A CA 1
ATOM 729 C C . ASN A 1 99 ? -23.765 -5.386 21.649 1.00 96.50 99 ASN A C 1
ATOM 731 O O . ASN A 1 99 ? -24.628 -5.033 22.447 1.00 96.50 99 ASN A O 1
ATOM 735 N N . ALA A 1 100 ? -23.556 -6.669 21.344 1.00 97.12 100 ALA A N 1
ATOM 736 C CA . ALA A 1 100 ? -24.349 -7.755 21.914 1.00 97.12 100 ALA A CA 1
ATOM 737 C C . ALA A 1 100 ? -24.195 -7.846 23.445 1.00 97.12 100 ALA A C 1
ATOM 739 O O . ALA A 1 100 ? -25.177 -8.036 24.160 1.00 97.12 100 ALA A O 1
ATOM 740 N N . LEU A 1 101 ? -22.979 -7.669 23.976 1.00 96.25 101 LEU A N 1
ATOM 741 C CA . LEU A 1 101 ? -22.744 -7.601 25.425 1.00 96.25 101 LEU A CA 1
ATOM 742 C C . LEU A 1 101 ? -23.411 -6.376 26.056 1.00 96.25 101 LEU A C 1
ATOM 744 O O . LEU A 1 101 ? -24.028 -6.485 27.113 1.00 96.25 101 LEU A O 1
ATOM 748 N N . LYS A 1 102 ? -23.326 -5.217 25.398 1.00 96.25 102 LYS A N 1
ATOM 749 C CA . LYS A 1 102 ? -23.984 -3.988 25.851 1.00 96.25 102 LYS A CA 1
ATOM 750 C C . LYS A 1 102 ? -25.501 -4.159 25.916 1.00 96.25 102 LYS A C 1
ATOM 752 O O . LYS A 1 102 ? -26.109 -3.743 26.898 1.00 96.25 102 LYS A O 1
ATOM 757 N N . GLU A 1 103 ? -26.105 -4.777 24.906 1.00 96.75 103 GLU A N 1
ATOM 758 C CA . GLU A 1 103 ? -27.538 -5.079 24.887 1.00 96.75 103 GLU A CA 1
ATOM 759 C C . GLU A 1 103 ? -27.930 -6.033 26.014 1.00 96.75 103 GLU A C 1
ATOM 761 O O . GLU A 1 103 ? -28.904 -5.760 26.712 1.00 96.75 103 GLU A O 1
ATOM 766 N N . ARG A 1 104 ? -27.137 -7.082 26.273 1.00 93.94 104 ARG A N 1
ATOM 767 C CA . ARG A 1 104 ? -27.369 -7.982 27.414 1.00 93.94 104 ARG A CA 1
ATOM 768 C C . ARG A 1 104 ? -27.327 -7.246 28.749 1.00 93.94 104 ARG A C 1
ATOM 770 O O . ARG A 1 104 ? -28.246 -7.406 29.541 1.00 93.94 104 ARG A O 1
ATOM 777 N N . LEU A 1 105 ? -26.329 -6.392 28.975 1.00 91.50 105 LEU A N 1
ATOM 778 C CA . LEU A 1 105 ? -26.234 -5.601 30.208 1.00 91.50 105 LEU A CA 1
ATOM 779 C C . LEU A 1 105 ? -27.400 -4.616 30.359 1.00 91.50 105 LEU A C 1
ATOM 781 O O . LEU A 1 105 ? -27.914 -4.419 31.460 1.00 91.50 105 LEU A O 1
ATOM 785 N N . LEU A 1 106 ? -27.843 -3.997 29.261 1.00 90.06 106 LEU A N 1
ATOM 786 C CA . LEU A 1 106 ? -29.026 -3.135 29.273 1.00 90.06 106 LEU A CA 1
ATOM 787 C C . LEU A 1 106 ? -30.299 -3.933 29.567 1.00 90.06 106 LEU A C 1
ATOM 789 O O . LEU A 1 106 ? -31.143 -3.457 30.323 1.00 90.06 106 LEU A O 1
ATOM 793 N N . GLN A 1 107 ? -30.421 -5.143 29.023 1.00 92.75 107 GLN A N 1
ATOM 794 C CA . GLN A 1 107 ? -31.546 -6.037 29.271 1.00 92.75 107 GLN A CA 1
ATOM 795 C C . GLN A 1 107 ? -31.558 -6.550 30.717 1.00 92.75 107 GLN A C 1
ATOM 797 O O . GLN A 1 107 ? -32.607 -6.532 31.355 1.00 92.75 107 GLN A O 1
ATOM 802 N N . GLU A 1 108 ? -30.406 -6.928 31.273 1.00 88.38 108 GLU A N 1
ATOM 803 C CA . GLU A 1 108 ? -30.258 -7.300 32.686 1.00 88.38 108 GLU A CA 1
ATOM 804 C C . GLU A 1 108 ? -30.633 -6.132 33.605 1.00 88.38 108 GLU A C 1
ATOM 806 O O . GLU A 1 108 ? -31.420 -6.306 34.539 1.00 88.38 108 GLU A O 1
ATOM 811 N N . ARG A 1 109 ? -30.166 -4.916 33.290 1.00 85.56 109 ARG A N 1
ATOM 812 C CA . ARG A 1 109 ? -30.532 -3.695 34.020 1.00 85.56 109 ARG A CA 1
ATOM 813 C C . ARG A 1 109 ? -32.028 -3.386 33.922 1.00 85.56 109 ARG A C 1
ATOM 815 O O . ARG A 1 109 ? -32.626 -2.997 34.920 1.00 85.56 109 ARG A O 1
ATOM 822 N N . ALA A 1 110 ? -32.636 -3.575 32.751 1.00 87.31 110 ALA A N 1
ATOM 823 C CA . ALA A 1 110 ? -34.068 -3.367 32.539 1.00 87.31 110 ALA A CA 1
ATOM 824 C C . ALA A 1 110 ? -34.929 -4.437 33.230 1.00 87.31 110 ALA A C 1
ATOM 826 O O . ALA A 1 110 ? -36.016 -4.130 33.710 1.00 87.31 110 ALA A O 1
ATOM 827 N N . SER A 1 111 ? -34.436 -5.675 33.328 1.00 89.00 111 SER A N 1
ATOM 828 C CA . SER A 1 111 ? -35.131 -6.782 33.998 1.00 89.00 111 SER A CA 1
ATOM 829 C C . SER A 1 111 ? -35.193 -6.641 35.524 1.00 89.00 111 SER A C 1
ATOM 831 O O . SER A 1 111 ? -35.891 -7.409 36.181 1.00 89.00 111 SER A O 1
ATOM 833 N N . GLY A 1 112 ? -34.470 -5.674 36.105 1.00 73.75 112 GLY A N 1
ATOM 834 C CA . GLY A 1 112 ? -34.492 -5.402 37.544 1.00 73.75 112 GLY A CA 1
ATOM 835 C C . GLY A 1 112 ? -33.870 -6.502 38.412 1.00 73.75 112 GLY A C 1
ATOM 836 O O . GLY A 1 112 ? -33.945 -6.410 39.635 1.00 73.75 112 GLY A O 1
ATOM 837 N N . ILE A 1 113 ? -33.245 -7.522 37.806 1.00 62.66 113 ILE A N 1
ATOM 838 C CA . ILE A 1 113 ? -32.552 -8.605 38.523 1.00 62.66 113 ILE A CA 1
ATOM 839 C C . ILE A 1 113 ? -31.263 -8.077 39.167 1.00 62.66 113 ILE A C 1
ATOM 841 O O . ILE A 1 113 ? -30.953 -8.434 40.301 1.00 62.66 113 ILE A O 1
ATOM 845 N N . LEU A 1 114 ? -30.579 -7.124 38.524 1.00 56.88 114 LEU A N 1
ATOM 846 C CA . LEU A 1 114 ? -29.580 -6.275 39.182 1.00 56.88 114 LEU A CA 1
ATOM 847 C C . LEU A 1 114 ? -30.290 -5.155 39.948 1.00 56.88 114 LEU A C 1
ATOM 849 O O . LEU A 1 114 ? -30.220 -3.971 39.612 1.00 56.88 114 LEU A O 1
ATOM 853 N N . ARG A 1 115 ? -31.031 -5.560 40.976 1.00 49.34 115 ARG A N 1
ATOM 854 C CA . ARG A 1 115 ? -31.631 -4.682 41.970 1.00 49.34 115 ARG A CA 1
ATOM 855 C C . ARG A 1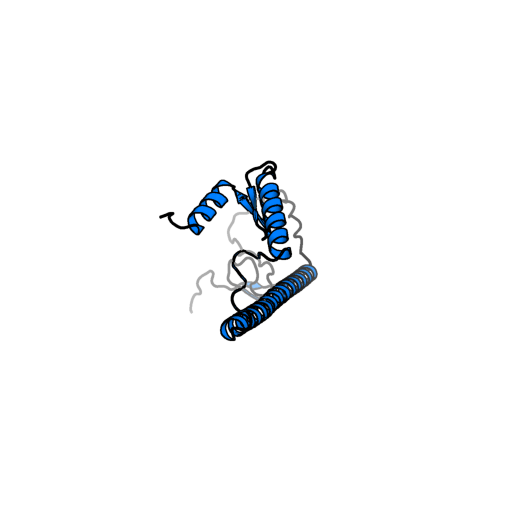 115 ? -30.497 -3.992 42.722 1.00 49.34 115 ARG A C 1
ATOM 857 O O . ARG A 1 115 ? -29.970 -4.557 43.666 1.00 49.34 115 ARG A O 1
ATOM 864 N N . GLN A 1 116 ? -30.121 -2.807 42.241 1.00 52.75 116 GLN A N 1
ATOM 865 C CA . GLN A 1 116 ? -29.540 -1.710 43.015 1.00 52.75 116 GLN A CA 1
ATOM 866 C C . GLN A 1 116 ? -28.632 -2.205 44.150 1.00 52.75 116 GLN A C 1
ATOM 868 O O . GLN A 1 116 ? -28.998 -2.118 45.319 1.00 52.75 116 GLN A O 1
ATOM 873 N N . GLY A 1 117 ? -27.481 -2.783 43.783 1.00 55.12 117 GLY A N 1
ATOM 874 C CA . GLY A 1 117 ? -26.413 -3.032 44.744 1.00 55.12 117 GLY A CA 1
ATOM 875 C C . GLY A 1 117 ? -26.146 -1.727 45.481 1.00 55.12 117 GLY A C 1
ATOM 876 O O . GLY A 1 117 ? -26.002 -0.677 44.846 1.00 55.12 117 GLY A O 1
ATOM 877 N N . ASP A 1 118 ? -26.217 -1.796 46.805 1.00 56.31 118 ASP A N 1
ATOM 878 C CA . ASP A 1 118 ? -25.992 -0.682 47.710 1.00 56.31 118 ASP A CA 1
ATOM 879 C C . ASP A 1 118 ? -24.721 0.065 47.257 1.00 56.31 118 ASP A C 1
ATOM 881 O O . ASP A 1 118 ? -23.673 -0.574 47.129 1.00 56.31 118 ASP A O 1
ATOM 885 N N . PRO A 1 119 ? -24.764 1.375 46.942 1.00 59.28 119 PRO A N 1
ATOM 886 C CA . PRO A 1 119 ? -23.608 2.120 46.426 1.00 59.28 119 PRO A CA 1
ATOM 887 C C . PRO A 1 119 ? -22.372 2.111 47.351 1.00 59.28 119 PRO A C 1
ATOM 889 O O . PRO A 1 119 ? -21.338 2.672 46.987 1.00 59.28 119 PRO A O 1
ATOM 892 N N . GLY A 1 120 ? -22.463 1.491 48.533 1.00 62.78 120 GLY A N 1
ATOM 893 C CA . GLY A 1 120 ? -21.349 1.228 49.441 1.00 62.78 120 GLY A CA 1
ATOM 894 C C . GLY A 1 120 ? -20.612 -0.103 49.235 1.00 62.78 120 GLY A C 1
ATOM 895 O O . GLY A 1 120 ? -19.454 -0.196 49.641 1.00 62.78 120 GLY A O 1
ATOM 896 N N . GLU A 1 121 ? -21.209 -1.117 48.601 1.00 66.00 121 GLU A N 1
ATOM 897 C CA . GLU A 1 121 ? -20.584 -2.441 48.457 1.00 66.00 121 GLU A CA 1
ATOM 898 C C . GLU A 1 121 ? -19.864 -2.546 47.108 1.00 66.00 121 GLU A C 1
ATOM 900 O O . GLU A 1 121 ? -20.299 -3.193 46.158 1.00 66.00 121 GLU A O 1
ATOM 905 N N . MET A 1 122 ? -18.752 -1.815 47.007 1.00 68.50 122 MET A N 1
ATOM 906 C CA . MET A 1 122 ? -17.852 -1.901 45.860 1.00 68.50 122 MET A CA 1
ATOM 907 C C . MET A 1 122 ? -17.255 -3.310 45.819 1.00 68.50 122 MET A C 1
ATOM 909 O O . MET A 1 122 ? -16.550 -3.706 46.750 1.00 68.50 122 MET A O 1
ATOM 913 N N . ASP A 1 123 ? -17.538 -4.047 44.742 1.00 78.62 123 ASP A N 1
ATOM 914 C CA . ASP A 1 123 ? -17.026 -5.398 44.509 1.00 78.62 123 ASP A CA 1
ATOM 915 C C . ASP A 1 123 ? -15.506 -5.421 44.784 1.00 78.62 123 ASP A C 1
ATOM 917 O O . ASP A 1 123 ? -14.771 -4.565 44.263 1.00 78.62 123 ASP A O 1
ATOM 921 N N . PRO A 1 124 ? -14.994 -6.343 45.624 1.00 83.25 124 PRO A N 1
ATOM 922 C CA . PRO A 1 124 ? -13.568 -6.428 45.934 1.00 83.25 124 PRO A CA 1
ATOM 923 C C . PRO A 1 124 ? -12.692 -6.513 44.675 1.00 83.25 124 PRO A C 1
ATOM 925 O O . PRO A 1 124 ? -11.557 -6.018 44.686 1.00 83.25 124 PRO A O 1
ATOM 928 N N . THR A 1 125 ? -13.222 -7.066 43.578 1.00 84.81 125 THR A N 1
ATOM 929 C CA . THR A 1 125 ? -12.538 -7.103 42.281 1.00 84.81 125 THR A CA 1
ATOM 930 C C . THR A 1 125 ? -12.453 -5.723 41.625 1.00 84.81 125 THR A C 1
ATOM 932 O O . THR A 1 125 ? -11.391 -5.357 41.117 1.00 84.81 125 THR A O 1
ATOM 935 N N . GLU A 1 126 ? -13.496 -4.894 41.717 1.00 82.88 126 GLU A N 1
ATOM 936 C CA . GLU A 1 126 ? -13.481 -3.518 41.211 1.00 82.88 126 GLU A CA 1
ATOM 937 C C . GLU A 1 126 ? -12.528 -2.639 42.034 1.00 82.88 126 GLU A C 1
ATOM 939 O O . GLU A 1 126 ? -11.743 -1.860 41.483 1.00 82.88 126 GLU A O 1
ATOM 944 N N . ALA A 1 127 ? -12.518 -2.811 43.358 1.00 83.88 127 ALA A N 1
ATO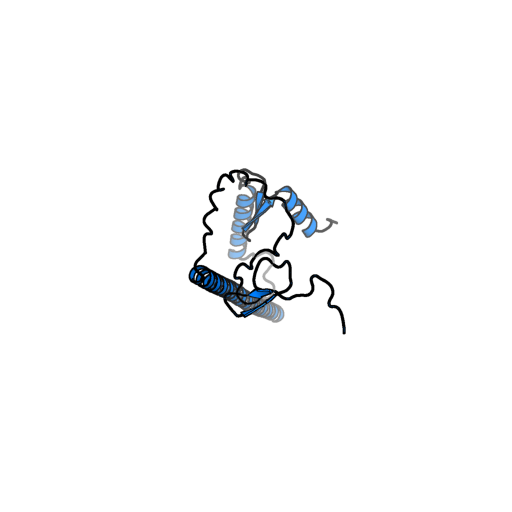M 945 C CA . ALA A 1 127 ? -11.575 -2.119 44.230 1.00 83.88 127 ALA A CA 1
ATOM 946 C C . ALA A 1 127 ? -10.116 -2.491 43.905 1.00 83.88 127 ALA A C 1
ATOM 948 O O . ALA A 1 127 ? -9.227 -1.633 43.941 1.00 83.88 127 ALA A O 1
ATOM 949 N N . GLN A 1 128 ? -9.848 -3.755 43.562 1.00 92.38 128 GLN A N 1
ATOM 950 C CA . GLN A 1 128 ? -8.530 -4.203 43.112 1.00 92.38 128 GLN A CA 1
ATOM 951 C C . GLN A 1 128 ? -8.169 -3.638 41.734 1.00 92.38 128 GLN A C 1
ATOM 953 O O . GLN A 1 128 ? -7.081 -3.077 41.590 1.00 92.38 128 GLN A O 1
ATOM 958 N N . ALA A 1 129 ? -9.089 -3.679 40.768 1.00 85.31 129 ALA A N 1
ATOM 959 C CA . ALA A 1 129 ? -8.882 -3.104 39.440 1.00 85.31 129 ALA A CA 1
ATOM 960 C C . ALA A 1 129 ? -8.567 -1.600 39.517 1.00 85.31 129 ALA A C 1
ATOM 962 O O . ALA A 1 129 ? -7.614 -1.123 38.903 1.00 85.31 129 ALA A O 1
ATOM 963 N N . ARG A 1 130 ? -9.286 -0.845 40.357 1.00 88.75 130 ARG A N 1
ATOM 964 C CA . ARG A 1 130 ? -9.021 0.588 40.588 1.00 88.75 130 ARG A CA 1
ATOM 965 C C . ARG A 1 130 ? -7.655 0.858 41.222 1.00 88.75 130 ARG A C 1
ATOM 967 O O . ARG A 1 130 ? -7.088 1.928 40.995 1.00 88.75 130 ARG A O 1
ATOM 974 N N . ARG A 1 131 ? -7.130 -0.065 42.035 1.00 93.06 131 ARG A N 1
ATOM 975 C CA . ARG A 1 131 ? -5.775 0.039 42.605 1.00 93.06 131 ARG A CA 1
ATOM 976 C C . ARG A 1 131 ? -4.708 -0.229 41.550 1.00 93.06 131 ARG A C 1
ATOM 978 O O . ARG A 1 131 ? -3.734 0.516 41.493 1.00 93.06 131 ARG A O 1
ATOM 985 N N . GLU A 1 132 ? -4.901 -1.236 40.701 1.00 92.25 132 GLU A N 1
ATOM 986 C CA . GLU A 1 132 ? -3.973 -1.520 39.601 1.00 92.25 132 GLU A CA 1
ATOM 987 C C . GLU A 1 132 ? -3.946 -0.400 38.563 1.00 92.25 132 GLU A C 1
ATOM 989 O O . GLU A 1 132 ? -2.858 0.028 38.184 1.00 92.25 132 GLU A O 1
ATOM 994 N N . ILE A 1 133 ? -5.105 0.148 38.179 1.00 88.62 133 ILE A N 1
ATOM 995 C CA . ILE A 1 133 ? -5.180 1.293 37.256 1.00 88.62 133 ILE A CA 1
ATOM 996 C C . ILE A 1 133 ? -4.401 2.484 37.818 1.00 88.62 133 ILE A C 1
ATOM 998 O O . ILE A 1 133 ? -3.531 3.013 37.133 1.00 88.62 133 ILE A O 1
ATOM 1002 N N . ARG A 1 134 ? -4.623 2.851 39.089 1.00 90.62 134 ARG A N 1
ATOM 1003 C CA . ARG A 1 134 ? -3.870 3.944 39.728 1.00 90.62 134 ARG A CA 1
ATOM 1004 C C . ARG A 1 134 ? -2.368 3.677 39.786 1.00 90.62 134 ARG A C 1
ATOM 1006 O O . ARG A 1 134 ? -1.575 4.598 39.615 1.00 90.62 134 ARG A O 1
ATOM 1013 N N . ARG A 1 135 ? -1.964 2.425 40.020 1.00 95.31 135 ARG A N 1
ATOM 1014 C CA . ARG A 1 135 ? -0.548 2.035 40.033 1.00 95.31 135 ARG A CA 1
ATOM 1015 C C . ARG A 1 135 ? 0.082 2.187 38.646 1.00 95.31 135 ARG A C 1
ATOM 1017 O O . ARG A 1 135 ? 1.201 2.681 38.549 1.00 95.31 135 ARG A O 1
ATOM 1024 N N . LEU A 1 136 ? -0.633 1.787 37.595 1.00 89.62 136 LEU A N 1
ATOM 1025 C CA . LEU A 1 136 ? -0.188 1.925 36.208 1.00 89.62 136 LEU A CA 1
ATOM 1026 C C . LEU A 1 136 ? -0.124 3.394 35.776 1.00 89.62 136 LEU A C 1
ATOM 1028 O O . LEU A 1 136 ? 0.866 3.792 35.171 1.00 89.62 136 LEU A O 1
ATOM 1032 N N . GLU A 1 137 ? -1.121 4.209 36.131 1.00 85.81 137 GLU A N 1
ATOM 1033 C CA . GLU A 1 137 ? -1.107 5.658 35.880 1.00 85.81 137 GLU A CA 1
ATOM 1034 C C . GLU A 1 137 ? 0.110 6.322 36.535 1.00 85.81 137 GLU A C 1
ATOM 1036 O O . GLU A 1 137 ? 0.852 7.038 35.869 1.00 85.81 137 GLU A O 1
ATOM 1041 N N . GLN A 1 138 ? 0.406 5.993 37.798 1.00 90.75 138 GLN A N 1
ATOM 1042 C CA . GLN A 1 138 ? 1.607 6.497 38.472 1.00 90.75 138 GLN A CA 1
ATOM 1043 C C . GLN A 1 138 ? 2.913 6.031 37.814 1.00 90.75 138 GLN A C 1
ATOM 1045 O O . GLN A 1 138 ? 3.885 6.784 37.799 1.00 90.75 138 GLN A O 1
ATOM 1050 N N . GLN A 1 139 ? 2.964 4.809 37.274 1.00 86.56 139 GLN A N 1
ATOM 1051 C CA . GLN A 1 139 ? 4.133 4.327 36.528 1.00 86.56 139 GLN A CA 1
ATOM 1052 C C . GLN A 1 139 ? 4.309 5.0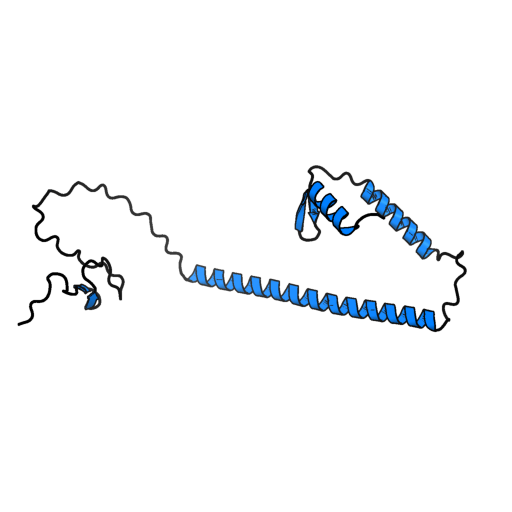50 35.188 1.00 86.56 139 GLN A C 1
ATOM 1054 O O . GLN A 1 139 ? 5.442 5.287 34.773 1.00 86.56 139 GLN A O 1
ATOM 1059 N N . LEU A 1 140 ? 3.209 5.397 34.519 1.00 82.12 140 LEU A N 1
ATOM 1060 C CA . LEU A 1 140 ? 3.211 6.178 33.283 1.00 82.12 140 LEU A CA 1
ATOM 1061 C C . LEU A 1 140 ? 3.686 7.612 33.519 1.00 82.12 140 LEU A C 1
ATOM 1063 O O . LEU A 1 140 ? 4.534 8.083 32.766 1.00 82.12 140 LEU A O 1
ATOM 1067 N N . ASP A 1 141 ? 3.226 8.258 34.589 1.00 79.12 141 ASP A N 1
ATOM 1068 C CA . ASP A 1 141 ? 3.672 9.608 34.954 1.00 79.12 141 ASP A CA 1
ATOM 1069 C C . ASP A 1 141 ? 5.144 9.641 35.402 1.00 79.12 141 ASP A C 1
ATOM 1071 O O . ASP A 1 141 ? 5.836 10.640 35.209 1.00 79.12 141 ASP A O 1
ATOM 1075 N N . GLN A 1 142 ? 5.648 8.545 35.982 1.00 78.69 142 GLN A N 1
ATOM 1076 C CA . GLN A 1 142 ? 7.043 8.427 36.419 1.00 78.69 142 GLN A CA 1
ATOM 1077 C C . GLN A 1 142 ? 8.004 7.944 35.337 1.00 78.69 142 GLN A C 1
ATOM 1079 O O . GLN A 1 142 ? 9.209 7.976 35.575 1.00 78.69 142 GLN A O 1
ATOM 1084 N N . MET A 1 143 ? 7.531 7.480 34.175 1.00 67.44 143 MET A N 1
ATOM 1085 C CA . MET A 1 143 ? 8.428 7.115 33.081 1.00 67.44 143 MET A CA 1
ATOM 1086 C C . MET A 1 143 ? 9.067 8.403 32.547 1.00 67.44 143 MET A C 1
ATOM 1088 O O . MET A 1 143 ? 8.381 9.180 31.879 1.00 67.44 143 MET A O 1
ATOM 1092 N N . PRO A 1 144 ? 10.367 8.663 32.811 1.00 57.47 144 PRO A N 1
ATOM 1093 C CA . PRO A 1 144 ? 11.016 9.813 32.214 1.00 57.47 144 PRO A CA 1
ATOM 1094 C C . PRO A 1 144 ? 10.925 9.612 30.706 1.00 57.47 144 PRO A C 1
ATOM 1096 O O . PRO A 1 144 ? 11.345 8.567 30.201 1.00 57.47 144 PRO A O 1
ATOM 1099 N N . LEU A 1 145 ? 10.341 10.586 30.004 1.00 61.59 145 LEU A N 1
ATOM 1100 C CA . LEU A 1 145 ? 10.354 10.664 28.547 1.00 61.59 145 LEU A CA 1
ATOM 1101 C C . LEU A 1 145 ? 11.825 10.620 28.126 1.00 61.59 145 LEU A C 1
ATOM 1103 O O . LEU A 1 145 ? 12.548 11.613 28.207 1.00 61.59 145 LEU A O 1
ATOM 1107 N N . ARG A 1 146 ? 12.309 9.409 27.836 1.00 50.72 146 ARG A N 1
ATOM 1108 C CA . ARG A 1 146 ? 13.732 9.094 27.798 1.00 50.72 146 ARG A CA 1
ATOM 1109 C C . ARG A 1 146 ? 14.313 9.685 26.524 1.00 50.72 146 ARG A C 1
ATOM 1111 O O . ARG A 1 146 ? 14.340 9.023 25.499 1.00 50.72 146 ARG A O 1
ATOM 1118 N N . GLY A 1 147 ? 14.774 10.926 26.651 1.00 54.31 147 GLY A N 1
ATOM 1119 C CA . GLY A 1 147 ? 15.791 11.559 25.823 1.00 54.31 147 GLY A CA 1
ATOM 1120 C C . GLY A 1 147 ? 15.427 11.699 24.352 1.00 54.31 147 GLY A C 1
ATOM 1121 O O . GLY A 1 147 ? 15.781 10.846 23.546 1.00 54.31 147 GLY A O 1
ATOM 1122 N N . GLY A 1 148 ? 14.825 12.838 24.018 1.00 59.44 148 GLY A N 1
ATOM 1123 C CA . GLY A 1 148 ? 14.747 13.331 22.647 1.00 59.44 148 GLY A CA 1
ATOM 1124 C C . GLY A 1 148 ? 13.321 13.541 22.188 1.00 59.44 148 GLY A C 1
ATOM 1125 O O . GLY A 1 148 ? 12.882 12.766 21.362 1.00 59.44 148 GLY A O 1
ATOM 1126 N N . GLY A 1 149 ? 12.636 14.536 22.769 1.00 72.25 149 GLY A N 1
ATOM 1127 C CA . GLY A 1 149 ? 11.558 15.359 22.190 1.00 72.25 149 GLY A CA 1
ATOM 1128 C C . GLY A 1 149 ? 10.386 14.731 21.427 1.00 72.25 149 GLY A C 1
ATOM 1129 O O . GLY A 1 149 ? 9.458 15.463 21.120 1.00 72.25 149 GLY A O 1
ATOM 1130 N N . ASP A 1 150 ? 10.373 13.434 21.150 1.00 79.12 150 ASP A N 1
ATOM 1131 C CA . ASP A 1 150 ? 9.561 12.804 20.126 1.00 79.12 150 ASP A CA 1
ATOM 1132 C C . ASP A 1 150 ? 8.718 11.691 20.755 1.00 79.12 150 ASP A C 1
ATOM 1134 O O . ASP A 1 150 ? 9.207 10.723 21.344 1.00 79.12 150 ASP A O 1
ATOM 1138 N N . VAL A 1 151 ? 7.408 11.818 20.608 1.00 78.56 151 VAL A N 1
ATOM 1139 C C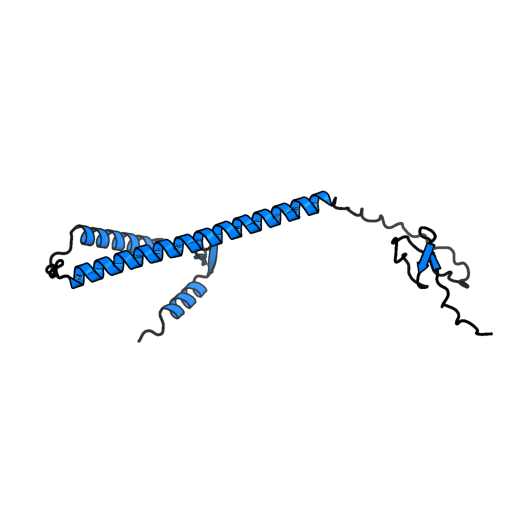A . VAL A 1 151 ? 6.392 10.844 20.984 1.00 78.56 151 VAL A CA 1
ATOM 1140 C C . VAL A 1 151 ? 6.270 9.810 19.865 1.00 78.56 151 VAL A C 1
ATOM 1142 O O . VAL A 1 151 ? 5.864 10.124 18.745 1.00 78.56 151 VAL A O 1
ATOM 1145 N N . ARG A 1 152 ? 6.585 8.542 20.155 1.00 77.19 152 ARG A N 1
ATOM 1146 C CA . ARG A 1 152 ? 6.327 7.440 19.215 1.00 77.19 152 ARG A CA 1
ATOM 1147 C C . ARG A 1 152 ? 4.845 7.078 19.196 1.00 77.19 152 ARG A C 1
ATOM 1149 O O . ARG A 1 152 ? 4.284 6.624 20.191 1.00 77.19 152 ARG A O 1
ATOM 1156 N N . LEU A 1 153 ? 4.228 7.208 18.030 1.00 81.25 153 LEU A N 1
ATOM 1157 C CA . LEU A 1 153 ? 2.870 6.759 17.764 1.00 81.25 153 LEU A CA 1
ATOM 1158 C C . LEU A 1 153 ? 2.823 5.236 17.623 1.00 81.25 153 LEU A C 1
ATOM 1160 O O . LEU A 1 153 ? 3.687 4.626 16.992 1.00 81.25 153 LEU A O 1
ATOM 1164 N N . ARG A 1 154 ? 1.738 4.621 18.108 1.00 75.50 154 ARG A N 1
ATOM 1165 C CA . ARG A 1 154 ? 1.479 3.174 17.970 1.00 75.50 154 ARG A CA 1
ATOM 1166 C C . ARG A 1 154 ? 1.507 2.691 16.508 1.00 75.50 154 ARG A C 1
ATOM 1168 O O . ARG A 1 154 ? 1.767 1.520 16.265 1.00 75.50 154 ARG A O 1
ATOM 1175 N N . GLY A 1 155 ? 1.261 3.590 15.550 1.00 79.62 155 GLY A N 1
ATOM 1176 C CA . GLY A 1 155 ? 1.318 3.330 14.107 1.00 79.62 155 GLY A CA 1
ATOM 1177 C C . GLY A 1 155 ? 2.717 3.361 13.474 1.00 79.62 155 GLY A C 1
ATOM 1178 O O . GLY A 1 155 ? 2.810 3.193 12.264 1.00 79.62 155 GLY A O 1
ATOM 1179 N N . GLY A 1 156 ? 3.790 3.573 14.246 1.00 76.19 156 GLY A N 1
ATOM 1180 C CA . GLY A 1 156 ? 5.168 3.550 13.733 1.00 76.19 156 GLY A CA 1
ATOM 1181 C C . GLY A 1 156 ? 5.736 4.902 13.280 1.00 76.19 156 GLY A C 1
ATOM 1182 O O . GLY A 1 156 ? 6.762 4.922 12.610 1.00 76.19 156 GLY A O 1
ATOM 1183 N N . GLY A 1 157 ? 5.108 6.021 13.654 1.00 82.81 157 GLY A N 1
ATOM 1184 C CA . GLY A 1 157 ? 5.639 7.376 13.447 1.00 82.81 157 GLY A CA 1
ATOM 1185 C C . GLY A 1 157 ? 6.233 7.973 14.725 1.00 82.81 157 GLY A C 1
ATOM 1186 O O . GLY A 1 157 ? 5.914 7.522 15.824 1.00 82.81 157 GLY A O 1
ATOM 1187 N N . ALA A 1 158 ? 7.074 8.993 14.584 1.00 86.88 158 ALA A N 1
ATOM 1188 C CA . ALA A 1 158 ? 7.496 9.868 15.673 1.00 86.88 158 ALA A CA 1
ATOM 1189 C C . ALA A 1 158 ? 6.882 11.255 15.435 1.00 86.88 158 ALA A C 1
ATOM 1191 O O . ALA A 1 158 ? 6.848 11.716 14.297 1.00 86.88 158 ALA A O 1
ATOM 1192 N N . MET A 1 159 ? 6.350 11.872 16.483 1.00 88.12 159 MET A N 1
ATOM 1193 C CA . MET A 1 159 ? 5.766 13.215 16.476 1.00 88.12 159 MET A CA 1
ATOM 1194 C C . MET A 1 159 ? 6.460 14.026 17.560 1.00 88.12 159 MET A C 1
ATOM 1196 O O . MET A 1 159 ? 6.661 13.495 18.648 1.00 88.12 159 MET A O 1
ATOM 1200 N N . SER A 1 160 ? 6.794 15.290 17.311 1.00 89.94 160 SER A N 1
ATOM 1201 C CA . SER A 1 160 ? 7.407 16.108 18.360 1.00 89.94 160 SER A CA 1
ATOM 1202 C C . SER A 1 160 ? 6.440 16.305 19.535 1.00 89.94 160 SER A C 1
ATOM 1204 O O . SER A 1 160 ? 5.217 16.318 19.379 1.00 89.94 160 SER A O 1
ATOM 1206 N N . ALA A 1 161 ? 6.976 16.468 20.738 1.00 85.56 161 ALA A N 1
ATOM 1207 C CA . ALA A 1 161 ? 6.205 16.686 21.956 1.00 85.56 161 ALA A CA 1
ATOM 1208 C C . ALA A 1 161 ? 5.283 17.911 21.833 1.00 85.56 161 ALA A C 1
ATOM 1210 O O . ALA A 1 161 ? 4.139 17.872 22.281 1.00 85.56 161 ALA A O 1
ATOM 1211 N N . GLU A 1 162 ? 5.742 18.965 21.157 1.00 87.69 162 GLU A N 1
ATOM 1212 C CA . GLU A 1 162 ? 4.977 20.193 20.911 1.00 87.69 162 GLU A CA 1
ATOM 1213 C C . GLU A 1 162 ? 3.777 19.955 19.985 1.00 87.69 162 GLU A C 1
ATOM 1215 O O . GLU A 1 162 ? 2.680 20.472 20.219 1.00 87.69 162 GLU A O 1
ATOM 1220 N N . GLU A 1 163 ? 3.973 19.161 18.932 1.00 91.56 163 GLU A N 1
ATOM 1221 C CA . GLU A 1 163 ? 2.914 18.788 17.998 1.00 91.56 163 GLU A CA 1
ATOM 1222 C C . GLU A 1 163 ? 1.894 17.864 18.678 1.00 91.56 163 GLU A C 1
ATOM 1224 O O . GLU A 1 163 ? 0.684 18.064 18.536 1.00 91.56 163 GLU A O 1
ATOM 1229 N N . TYR A 1 164 ? 2.361 16.954 19.537 1.00 88.94 164 TYR A N 1
ATOM 1230 C CA . TYR A 1 164 ? 1.495 16.109 20.356 1.00 88.94 164 TYR A CA 1
ATOM 1231 C C . TYR A 1 164 ? 0.650 16.923 21.343 1.00 88.94 164 TYR A C 1
ATOM 1233 O O . TYR A 1 164 ? -0.554 16.694 21.463 1.00 88.94 164 TYR A O 1
ATOM 1241 N N . GLU A 1 165 ? 1.234 17.906 22.033 1.00 85.75 165 GLU A N 1
ATOM 1242 C CA . GLU A 1 165 ? 0.484 18.776 22.944 1.00 85.75 165 GLU A CA 1
ATOM 1243 C C . GLU A 1 165 ? -0.530 19.664 22.223 1.00 85.75 165 GLU A C 1
ATOM 1245 O O . GLU A 1 165 ? -1.608 19.939 22.763 1.00 85.75 165 GLU A O 1
ATOM 1250 N N . ARG A 1 166 ? -0.212 20.117 21.006 1.00 92.25 166 ARG A N 1
ATOM 1251 C CA . ARG A 1 166 ? -1.150 20.867 20.165 1.00 92.25 166 ARG A CA 1
ATOM 1252 C C . ARG A 1 166 ? -2.352 20.001 19.798 1.00 92.25 166 ARG A C 1
ATOM 1254 O O . ARG A 1 166 ? -3.484 20.402 20.060 1.00 92.25 166 ARG A O 1
ATOM 1261 N N . TRP A 1 167 ? -2.100 18.793 19.302 1.00 91.25 167 TRP A N 1
ATOM 1262 C CA . TRP A 1 167 ? -3.144 17.832 18.946 1.00 91.25 167 TRP A CA 1
ATOM 1263 C C . TRP A 1 167 ? -3.992 17.416 20.159 1.00 91.25 167 TRP A C 1
ATOM 1265 O O . TRP A 1 167 ? -5.220 17.350 20.095 1.00 91.25 167 TRP A O 1
ATOM 1275 N N . ARG A 1 168 ? -3.354 17.214 21.319 1.00 88.12 168 ARG A N 1
ATOM 1276 C CA . ARG A 1 168 ? -4.039 16.900 22.581 1.00 88.12 168 ARG A CA 1
ATOM 1277 C C . ARG A 1 168 ? -4.975 18.024 23.033 1.00 88.12 168 ARG A C 1
ATOM 1279 O O . ARG A 1 168 ? -6.045 17.731 23.568 1.00 88.12 168 ARG A O 1
ATOM 1286 N N . ARG A 1 169 ? -4.582 19.291 22.855 1.00 89.94 169 ARG A N 1
ATOM 1287 C CA . ARG A 1 169 ? -5.436 20.453 23.163 1.00 89.94 169 ARG A CA 1
ATOM 1288 C C . ARG A 1 169 ? -6.627 20.543 22.217 1.00 89.94 169 ARG A C 1
ATOM 1290 O O . ARG A 1 169 ? -7.737 20.759 22.686 1.00 89.94 169 ARG A O 1
ATOM 1297 N N . GLU A 1 170 ? -6.410 20.311 20.927 1.00 91.94 170 GLU A N 1
ATOM 1298 C CA . GLU A 1 170 ? -7.471 20.322 19.916 1.00 91.94 170 GLU A CA 1
ATOM 1299 C C . GLU A 1 170 ? -8.557 19.273 20.212 1.00 91.94 170 GLU A C 1
ATOM 1301 O O . GLU A 1 170 ? -9.747 19.575 20.162 1.00 91.94 170 GLU A O 1
ATOM 1306 N N . LEU A 1 171 ? -8.159 18.073 20.647 1.00 89.25 171 LEU A N 1
ATOM 1307 C CA . LEU A 1 171 ? -9.098 17.011 21.023 1.00 89.25 171 LEU A CA 1
ATOM 1308 C C . LEU A 1 171 ? -9.866 17.247 22.324 1.00 89.25 171 LEU A C 1
ATOM 1310 O O . LEU A 1 171 ? -10.967 16.722 22.476 1.00 89.25 171 LEU A O 1
ATOM 1314 N N . ARG A 1 172 ? -9.297 17.980 23.289 1.00 87.88 172 ARG A N 1
ATOM 1315 C CA . ARG A 1 172 ? -9.997 18.278 24.551 1.00 87.88 172 ARG A CA 1
ATOM 1316 C C . ARG A 1 172 ? -11.097 19.327 24.381 1.00 87.88 172 ARG A C 1
ATOM 1318 O O . ARG A 1 172 ? -11.913 19.465 25.288 1.00 87.88 172 ARG A O 1
ATOM 1325 N N . GLY A 1 173 ? -11.147 20.009 23.234 1.00 77.56 173 GLY A N 1
ATOM 1326 C CA . GLY A 1 173 ? -12.048 21.133 23.011 1.00 77.56 173 GLY A CA 1
ATOM 1327 C C . GLY A 1 173 ? -11.726 22.323 23.928 1.00 77.56 173 GLY A C 1
ATOM 1328 O O . GLY A 1 173 ? -10.849 22.234 24.793 1.00 77.56 173 GLY A O 1
ATOM 1329 N N . PRO A 1 174 ? -12.399 23.470 23.742 1.00 73.94 174 PRO A N 1
ATOM 1330 C CA . PRO A 1 174 ? -12.282 24.584 24.672 1.00 73.94 174 PRO A CA 1
ATOM 1331 C C . PRO A 1 174 ? -12.786 24.137 26.050 1.00 73.94 174 PRO A C 1
ATOM 1333 O O . PRO A 1 174 ? -13.935 23.721 26.190 1.00 73.94 174 PRO A O 1
ATOM 1336 N N . THR A 1 175 ? -11.917 24.188 27.062 1.00 70.50 175 THR A N 1
ATOM 1337 C CA . THR A 1 175 ? -12.330 24.020 28.461 1.00 70.50 175 THR A CA 1
ATOM 1338 C C . THR A 1 175 ? -13.344 25.117 28.804 1.00 70.50 175 THR A C 1
ATOM 1340 O O . THR A 1 175 ? -13.015 26.283 28.565 1.00 70.50 175 THR A O 1
ATOM 1343 N N . PRO A 1 176 ? -14.548 24.765 29.291 1.00 62.88 176 PRO A N 1
ATOM 1344 C CA . PRO A 1 176 ? -15.564 25.735 29.696 1.00 62.88 176 PRO A CA 1
ATOM 1345 C C . PRO A 1 176 ? -15.134 26.560 30.912 1.00 62.88 176 PRO A C 1
ATOM 1347 O O . PRO A 1 176 ? -14.302 26.061 31.708 1.00 62.88 176 PRO A O 1
#

pLDDT: mean 82.74, std 14.26, range [43.03, 98.44]

Foldseek 3Di:
DDDDDPQQAFFQDPPPRDTHHQQDQADPPPRHGGDHPPPPDDDDDPDDPPPPDPPDPPPPDPVVVVVVVVVVVVVVVVVVVVVVVVVVVVVVVVVVVVVVVVVVVVVCVVVCVPPCDPPPCDPVVNVVVVVVVVVVVVVVVPPPPPDDQWDQDPVGDTDGPVRVVVVVDVVVPPDD

Sequence (176 aa):
MAGGLPGSERVRCPRCGANNFPGTAQCWQCQASLPPPEAIDQPYAPPPLLTRSAGSPSRRIPSAVLIVALVAAVLAALTVFGVRRWSAHQ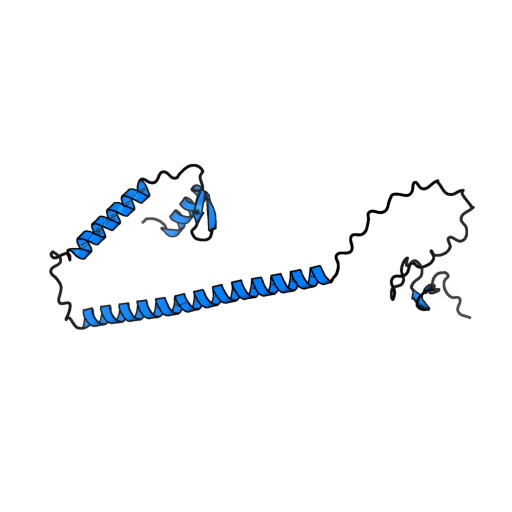ADRRLAELNALKERLLQERASGILRQGDPGEMDPTEAQARREIRRLEQQLDQMPLRGGGDVRLRGGGAMSAEEYERWRRELRGPTP

Secondary structure (DSSP, 8-state):
---PPTT-PPEEPTTT--EE-TT-SB-TTT-PBPPPPP-TT---PPPP--------------HHHHHHHHHHHHHHHHHHHHHHHHHHHHHHHHHHHHHHHHHHHHHHHHTT-S----TT---HHHHHHHHHHHHHHHHHHHS---SSSEEEPTTS-EEEHHHHHHHHHHHH----

Radius of gyration: 39.42 Å; chains: 1; bounding box: 77×37×114 Å